Protein AF-A0A2I7SES0-F1 (afdb_monomer_lite)

Structure (mmCIF, N/CA/C/O backbone):
data_AF-A0A2I7SES0-F1
#
_entry.id   AF-A0A2I7SES0-F1
#
loop_
_atom_site.group_PDB
_atom_site.id
_atom_site.type_symbol
_atom_site.label_atom_id
_atom_site.label_alt_id
_atom_site.label_comp_id
_atom_site.label_asym_id
_atom_site.label_entity_id
_atom_site.label_seq_id
_atom_site.pdbx_PDB_ins_code
_atom_site.Cartn_x
_atom_site.Cartn_y
_atom_site.Cartn_z
_atom_site.occupancy
_atom_site.B_iso_or_equiv
_atom_site.auth_seq_id
_atom_site.auth_comp_id
_atom_site.auth_asym_id
_atom_site.auth_atom_id
_atom_site.pdbx_PDB_model_num
ATOM 1 N N . MET A 1 1 ? 9.926 -12.871 35.097 1.00 46.78 1 MET A N 1
ATOM 2 C CA . MET A 1 1 ? 8.644 -12.839 34.364 1.00 46.78 1 MET A CA 1
ATOM 3 C C . MET A 1 1 ? 7.981 -11.522 34.712 1.00 46.78 1 MET A C 1
ATOM 5 O O . MET A 1 1 ? 7.717 -11.327 35.885 1.00 46.78 1 MET A O 1
AT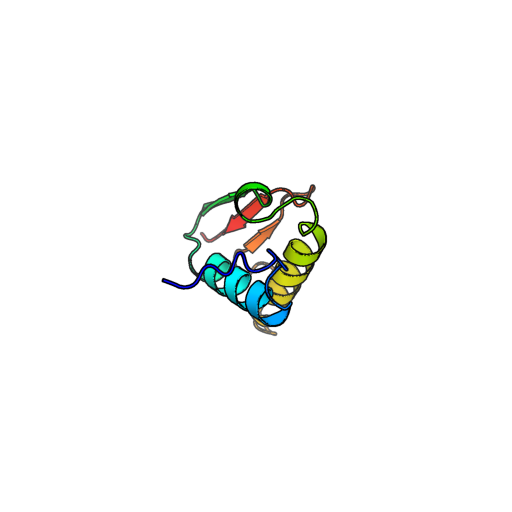OM 9 N N . ASN A 1 2 ? 7.810 -10.603 33.761 1.00 36.03 2 ASN A N 1
ATOM 10 C CA . ASN A 1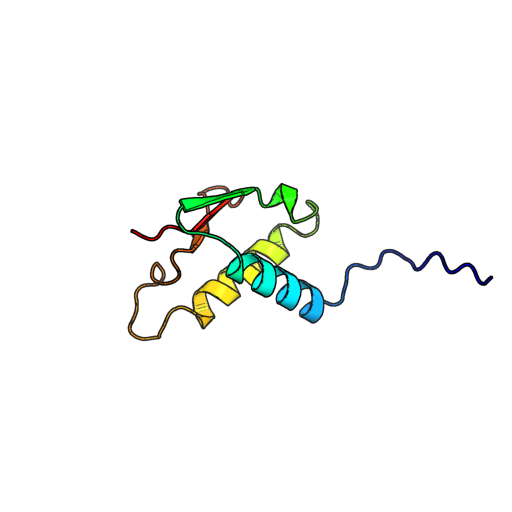 2 ? 7.055 -9.371 33.990 1.00 36.03 2 ASN A CA 1
ATOM 11 C C . ASN A 1 2 ? 6.084 -9.172 32.831 1.00 36.03 2 ASN A C 1
ATOM 13 O O . ASN A 1 2 ? 6.472 -8.964 31.684 1.00 36.03 2 ASN A O 1
ATOM 17 N N . THR A 1 3 ? 4.816 -9.322 33.182 1.00 58.12 3 THR A N 1
ATOM 18 C CA . THR A 1 3 ? 3.619 -9.057 32.401 1.00 58.12 3 THR A CA 1
ATOM 19 C C . THR A 1 3 ? 3.491 -7.561 32.142 1.00 58.12 3 THR A C 1
ATOM 21 O O . THR A 1 3 ? 3.321 -6.783 33.077 1.00 58.12 3 THR A O 1
ATOM 24 N N . ALA A 1 4 ? 3.515 -7.162 30.875 1.00 46.22 4 ALA A N 1
ATOM 25 C CA . ALA A 1 4 ? 2.980 -5.879 30.448 1.00 46.22 4 ALA A CA 1
ATOM 26 C C . ALA A 1 4 ? 2.092 -6.131 29.230 1.00 46.22 4 ALA A C 1
ATOM 28 O O . ALA A 1 4 ? 2.558 -6.185 28.093 1.00 46.22 4 ALA A O 1
ATOM 29 N N . THR A 1 5 ? 0.795 -6.309 29.475 1.00 56.06 5 THR A N 1
ATOM 30 C CA . THR A 1 5 ? -0.247 -6.058 28.478 1.00 56.06 5 THR A CA 1
ATOM 31 C C . THR A 1 5 ? -0.170 -4.577 28.117 1.00 56.06 5 THR A C 1
ATOM 33 O O . THR A 1 5 ? -0.802 -3.731 28.748 1.00 56.06 5 THR A O 1
ATOM 36 N N . LYS A 1 6 ? 0.708 -4.250 27.164 1.00 47.00 6 LYS A N 1
ATOM 37 C CA . LYS A 1 6 ? 0.844 -2.908 26.599 1.00 47.00 6 LYS A CA 1
ATOM 38 C C . LYS A 1 6 ? -0.503 -2.560 25.953 1.00 47.00 6 LYS A C 1
ATOM 40 O O . LYS A 1 6 ? -1.018 -3.403 25.214 1.00 47.00 6 LYS A O 1
ATOM 45 N N . PRO A 1 7 ? -1.095 -1.380 26.212 1.00 45.09 7 PRO A N 1
ATOM 46 C CA . PRO A 1 7 ? -2.278 -0.975 25.469 1.00 45.09 7 PRO A CA 1
ATOM 47 C C . PRO A 1 7 ? -1.914 -1.026 23.984 1.00 45.09 7 PRO A C 1
ATOM 49 O O . PRO A 1 7 ? -0.845 -0.544 23.596 1.00 45.09 7 PRO A O 1
ATOM 52 N N . LEU A 1 8 ? -2.764 -1.669 23.181 1.00 47.88 8 LEU A N 1
ATOM 53 C CA . LEU A 1 8 ? -2.690 -1.712 21.718 1.00 47.88 8 LEU A CA 1
ATOM 54 C C . LEU A 1 8 ? -2.972 -0.303 21.166 1.00 47.88 8 LEU A C 1
ATOM 56 O O . LEU A 1 8 ? -3.919 -0.079 20.423 1.00 47.88 8 LEU A O 1
ATOM 60 N N . ASN A 1 9 ? -2.168 0.678 21.572 1.00 49.62 9 ASN A N 1
ATOM 61 C CA . ASN A 1 9 ? -2.131 1.957 20.901 1.00 49.62 9 ASN A CA 1
ATOM 62 C C . ASN A 1 9 ? -1.549 1.678 19.516 1.00 49.62 9 ASN A C 1
ATOM 64 O O . ASN A 1 9 ? -0.488 1.042 19.434 1.00 49.62 9 ASN A O 1
ATOM 68 N N . PRO A 1 10 ? -2.232 2.097 18.439 1.00 53.47 10 PRO A N 1
ATOM 69 C CA . PRO A 1 10 ? -1.666 1.974 17.112 1.00 53.47 10 PRO A CA 1
ATOM 70 C C . PRO A 1 10 ? -0.289 2.656 17.107 1.00 53.47 10 PRO A C 1
ATOM 72 O O . PRO A 1 10 ? -0.098 3.651 17.820 1.00 53.47 10 PRO A O 1
ATOM 75 N N . PRO A 1 11 ? 0.687 2.105 16.366 1.00 59.91 11 PRO A N 1
ATOM 76 C CA . PRO A 1 11 ? 2.007 2.710 16.258 1.00 59.91 11 PRO A CA 1
ATOM 77 C C . PRO A 1 11 ? 1.882 4.196 15.873 1.00 59.91 11 PRO A C 1
ATOM 79 O O . PRO A 1 11 ? 0.929 4.570 15.179 1.00 59.91 11 PRO A O 1
ATOM 82 N N . PRO A 1 12 ? 2.805 5.065 16.329 1.00 66.00 12 PRO A N 1
ATOM 83 C CA . PRO A 1 12 ? 2.807 6.471 15.943 1.00 66.00 12 PRO A CA 1
ATOM 84 C C . PRO A 1 12 ? 2.767 6.599 14.417 1.00 66.00 12 PRO A C 1
ATOM 86 O O . PRO A 1 12 ? 3.310 5.756 13.702 1.00 66.00 12 PRO A O 1
ATOM 89 N N . LEU A 1 13 ? 2.136 7.666 13.915 1.00 63.84 13 LEU A N 1
ATOM 90 C CA . LEU A 1 13 ? 1.826 7.824 12.488 1.00 63.84 13 LEU A CA 1
ATOM 91 C C . LEU A 1 13 ? 3.043 7.588 11.575 1.00 63.84 13 LEU A C 1
ATOM 93 O O . LEU A 1 13 ? 2.909 6.953 10.537 1.00 63.84 13 LEU A O 1
ATOM 97 N N . ASN A 1 14 ? 4.233 8.011 12.006 1.00 77.31 14 ASN A N 1
ATOM 98 C CA . ASN A 1 14 ? 5.482 7.827 11.264 1.00 77.31 14 ASN A CA 1
ATOM 99 C C . ASN A 1 14 ? 5.911 6.353 11.137 1.00 77.31 14 ASN A C 1
ATOM 101 O O . ASN A 1 14 ? 6.440 5.955 10.102 1.00 77.31 14 ASN A O 1
ATOM 105 N N . GLU A 1 15 ? 5.696 5.533 12.169 1.00 80.75 15 GLU A N 1
ATOM 106 C CA . GLU A 1 15 ? 5.992 4.095 12.114 1.00 80.75 15 GLU A CA 1
ATOM 107 C C . GLU A 1 15 ? 4.981 3.362 11.233 1.00 80.75 15 GLU A C 1
ATOM 109 O O . GLU A 1 15 ? 5.359 2.483 10.459 1.00 80.75 15 GLU A O 1
ATOM 114 N N . TYR A 1 16 ? 3.706 3.750 11.313 1.00 81.19 16 TYR A N 1
ATOM 115 C CA . TYR A 1 16 ? 2.661 3.210 10.450 1.00 81.19 16 TYR A CA 1
ATOM 116 C C . TYR A 1 16 ? 2.922 3.549 8.975 1.00 81.19 16 TYR A C 1
ATOM 118 O O . TYR A 1 16 ? 2.920 2.660 8.127 1.00 81.19 16 TYR A O 1
ATOM 126 N N . GLU A 1 17 ? 3.254 4.806 8.676 1.00 83.50 17 GLU A N 1
ATOM 127 C CA . GLU A 1 17 ? 3.660 5.251 7.340 1.00 83.50 17 GLU A CA 1
ATOM 128 C C . GLU A 1 17 ? 4.861 4.452 6.810 1.00 83.50 17 GLU A C 1
ATOM 130 O O . GLU A 1 17 ? 4.814 3.941 5.689 1.00 83.50 17 GLU A O 1
ATOM 135 N N . ALA A 1 18 ? 5.896 4.246 7.630 1.00 83.50 18 ALA A N 1
ATOM 136 C CA . ALA A 1 18 ? 7.060 3.450 7.243 1.00 83.50 18 ALA A CA 1
ATOM 137 C C . ALA A 1 18 ? 6.712 1.980 6.942 1.00 83.50 18 ALA A C 1
ATOM 139 O O . ALA A 1 18 ? 7.257 1.393 6.002 1.00 83.50 18 ALA A O 1
ATOM 140 N N . GLN A 1 19 ? 5.797 1.376 7.706 1.00 83.31 19 GLN A N 1
ATOM 141 C CA . GLN A 1 19 ? 5.326 0.011 7.452 1.00 83.31 19 GLN A CA 1
ATOM 142 C C . GLN A 1 19 ? 4.543 -0.085 6.144 1.00 83.31 19 GLN A C 1
ATOM 144 O O . GLN A 1 19 ? 4.799 -0.994 5.353 1.00 83.31 19 GLN A O 1
ATOM 149 N N . VAL A 1 20 ? 3.649 0.872 5.881 1.00 84.25 20 VAL A N 1
ATOM 150 C CA . VAL A 1 20 ? 2.906 0.947 4.617 1.00 84.25 20 VAL A CA 1
ATOM 151 C C . VAL A 1 20 ? 3.871 1.101 3.444 1.00 84.25 20 VAL A C 1
ATOM 153 O O . VAL A 1 20 ? 3.765 0.368 2.469 1.00 84.25 20 VAL A O 1
ATOM 156 N N . TYR A 1 21 ? 4.870 1.978 3.548 1.00 83.75 21 TYR A N 1
ATOM 157 C CA . TYR A 1 21 ? 5.867 2.172 2.490 1.00 83.75 21 TYR A CA 1
ATOM 158 C C . TYR A 1 21 ? 6.672 0.897 2.232 1.00 83.75 21 TYR A C 1
ATOM 160 O O . TYR A 1 21 ? 6.863 0.501 1.083 1.00 83.75 21 TYR A O 1
ATOM 168 N N . LYS A 1 22 ? 7.113 0.216 3.298 1.00 83.44 22 LYS A N 1
ATOM 169 C CA . LYS A 1 22 ? 7.799 -1.075 3.184 1.00 83.44 22 LYS A CA 1
ATOM 170 C C . LYS A 1 22 ? 6.919 -2.104 2.476 1.00 83.44 22 LYS A C 1
ATOM 172 O O . LYS A 1 22 ? 7.412 -2.797 1.596 1.00 83.44 22 LYS A O 1
ATOM 177 N N . TYR A 1 23 ? 5.638 -2.168 2.824 1.00 83.19 23 TYR A N 1
ATOM 178 C CA . TYR A 1 23 ? 4.686 -3.081 2.204 1.00 83.19 23 TYR A CA 1
ATOM 179 C C . TYR A 1 23 ? 4.489 -2.784 0.709 1.00 83.19 23 TYR A C 1
ATOM 181 O O . TYR A 1 23 ? 4.627 -3.676 -0.124 1.00 83.19 23 TYR A O 1
ATOM 189 N N . LEU A 1 24 ? 4.266 -1.518 0.345 1.00 81.25 24 LEU A N 1
ATOM 190 C CA . LEU A 1 24 ? 4.106 -1.087 -1.049 1.00 81.25 24 LEU A CA 1
ATOM 191 C C . LEU A 1 24 ? 5.350 -1.370 -1.908 1.00 81.25 24 LEU A C 1
ATOM 193 O O . LEU A 1 24 ? 5.223 -1.705 -3.084 1.00 81.25 24 LEU A O 1
ATOM 197 N N . ASN A 1 25 ? 6.546 -1.281 -1.319 1.00 80.94 25 ASN A N 1
ATOM 198 C CA . ASN A 1 25 ? 7.806 -1.629 -1.982 1.00 80.94 25 ASN A CA 1
ATOM 199 C C . ASN A 1 25 ? 7.972 -3.138 -2.226 1.00 80.94 25 ASN A C 1
ATOM 201 O O . ASN A 1 25 ? 8.756 -3.522 -3.087 1.00 80.94 25 ASN A O 1
ATOM 205 N N . THR A 1 26 ? 7.274 -3.994 -1.472 1.00 81.12 26 THR A N 1
ATOM 206 C CA . THR A 1 26 ? 7.350 -5.457 -1.643 1.00 81.12 26 THR A CA 1
ATOM 207 C C . THR A 1 26 ? 6.385 -6.007 -2.690 1.00 81.12 26 THR A C 1
ATOM 209 O O . THR A 1 26 ? 6.435 -7.199 -2.975 1.00 81.12 26 THR A O 1
ATOM 212 N N . LEU A 1 27 ? 5.515 -5.165 -3.255 1.00 82.12 27 LEU A N 1
ATOM 213 C CA . LEU A 1 27 ? 4.498 -5.610 -4.204 1.00 82.12 27 LEU A CA 1
ATOM 214 C C . LEU A 1 27 ? 5.115 -5.956 -5.552 1.00 82.12 27 LEU A C 1
ATOM 216 O O . LEU A 1 27 ? 5.862 -5.156 -6.125 1.00 82.12 27 LEU A O 1
ATOM 220 N N . LEU A 1 28 ? 4.762 -7.131 -6.063 1.00 82.12 28 LEU A N 1
ATOM 221 C CA . LEU A 1 28 ? 5.190 -7.598 -7.370 1.00 82.12 28 LEU A CA 1
ATOM 222 C C . LEU A 1 28 ? 4.308 -6.994 -8.474 1.00 82.12 28 LEU A C 1
ATOM 224 O O . LEU A 1 28 ? 3.176 -6.574 -8.218 1.00 82.12 28 LEU A O 1
ATOM 228 N N . PRO A 1 29 ? 4.801 -6.928 -9.722 1.00 80.69 29 PRO A N 1
ATOM 229 C CA . PRO A 1 29 ? 3.975 -6.559 -10.864 1.00 80.69 29 PRO A CA 1
ATOM 230 C C . PRO A 1 29 ? 2.724 -7.439 -10.967 1.00 80.69 29 PRO A C 1
ATOM 232 O O . PRO A 1 29 ? 2.788 -8.653 -10.802 1.00 80.69 29 PRO A O 1
ATOM 235 N N . ASN A 1 30 ? 1.595 -6.810 -11.274 1.00 81.81 30 ASN A N 1
ATOM 236 C CA . ASN A 1 30 ? 0.249 -7.376 -11.349 1.00 81.81 30 ASN A CA 1
ATOM 237 C C . ASN A 1 30 ? -0.365 -7.840 -10.018 1.00 81.81 30 ASN A C 1
ATOM 239 O O . ASN A 1 30 ? -1.493 -8.343 -10.017 1.00 81.81 30 ASN A O 1
ATOM 243 N N . ASP A 1 31 ? 0.289 -7.582 -8.881 1.00 86.69 31 ASP A N 1
ATOM 244 C CA . ASP A 1 31 ? -0.319 -7.836 -7.577 1.00 86.69 31 ASP A CA 1
ATOM 245 C C . ASP A 1 31 ? -1.541 -6.943 -7.352 1.00 86.69 31 ASP A C 1
ATOM 247 O O . ASP A 1 31 ? -1.564 -5.752 -7.682 1.00 86.69 31 ASP A O 1
ATOM 251 N N . THR A 1 32 ? -2.569 -7.536 -6.746 1.00 85.56 32 THR A N 1
ATOM 252 C CA . THR A 1 32 ? -3.759 -6.843 -6.252 1.00 85.56 32 THR A CA 1
ATOM 253 C C . THR A 1 32 ? -3.983 -7.223 -4.802 1.00 85.56 32 THR A C 1
ATOM 255 O O . THR A 1 32 ? -3.994 -8.403 -4.465 1.00 85.56 32 THR A O 1
ATOM 258 N N . ILE A 1 33 ? -4.202 -6.225 -3.955 1.00 84.69 33 ILE A N 1
ATOM 259 C CA . ILE A 1 33 ? -4.324 -6.416 -2.511 1.00 84.69 33 ILE A CA 1
ATOM 260 C C . ILE A 1 33 ? -5.540 -5.667 -2.008 1.00 84.69 33 ILE A C 1
ATOM 262 O O . ILE A 1 33 ? -5.798 -4.550 -2.462 1.00 84.69 33 ILE A O 1
ATOM 266 N N . ASN A 1 34 ? -6.266 -6.257 -1.059 1.00 85.25 34 ASN A N 1
ATOM 267 C CA . ASN A 1 34 ? -7.348 -5.561 -0.380 1.00 85.25 34 ASN A CA 1
ATOM 268 C C . ASN A 1 34 ? -6.788 -4.752 0.789 1.00 85.25 34 ASN A C 1
ATOM 270 O O . ASN A 1 34 ? -6.041 -5.260 1.621 1.00 85.25 34 ASN A O 1
ATOM 274 N N . VAL A 1 35 ? -7.198 -3.493 0.885 1.00 81.81 35 VAL A N 1
ATOM 275 C CA . VAL A 1 35 ? -6.796 -2.592 1.972 1.00 81.81 35 VAL A CA 1
ATOM 276 C C . VAL A 1 35 ? -7.176 -3.168 3.339 1.00 81.81 35 VAL A C 1
ATOM 278 O O . VAL A 1 35 ? -6.384 -3.096 4.275 1.00 81.81 35 VAL A O 1
ATOM 281 N N . ALA A 1 36 ? -8.334 -3.828 3.419 1.00 80.69 36 ALA A N 1
ATOM 282 C CA . ALA A 1 36 ? -8.826 -4.473 4.634 1.00 80.69 36 ALA A CA 1
ATOM 283 C C . ALA A 1 36 ? -7.940 -5.632 5.138 1.00 80.69 36 ALA A C 1
ATOM 285 O O . ALA A 1 36 ? -7.960 -5.929 6.329 1.00 80.69 36 ALA A O 1
ATOM 286 N N . ASP A 1 37 ? -7.146 -6.269 4.266 1.00 79.81 37 ASP A N 1
ATOM 287 C CA . ASP A 1 37 ? -6.234 -7.353 4.671 1.00 79.81 37 ASP A CA 1
ATOM 288 C C . ASP A 1 37 ? -4.999 -6.809 5.409 1.00 79.81 37 ASP A C 1
ATOM 290 O O . ASP A 1 37 ? -4.336 -7.524 6.160 1.00 79.81 37 ASP A O 1
ATOM 294 N N . ILE A 1 38 ? -4.682 -5.532 5.190 1.00 73.25 38 ILE A N 1
ATOM 295 C CA . ILE A 1 38 ? -3.503 -4.861 5.743 1.00 73.25 38 ILE A CA 1
ATOM 296 C C . ILE A 1 38 ? -3.899 -3.994 6.943 1.00 73.25 38 ILE A C 1
ATOM 298 O O . ILE A 1 38 ? -3.136 -3.848 7.900 1.00 73.25 38 ILE A O 1
ATOM 302 N N . VAL A 1 39 ? -5.082 -3.382 6.884 1.00 76.12 39 VAL A N 1
ATOM 303 C CA . VAL A 1 39 ? -5.467 -2.271 7.750 1.00 76.12 39 VAL A CA 1
ATOM 304 C C . VAL A 1 39 ? -6.856 -2.485 8.330 1.00 76.12 39 VAL A C 1
ATOM 306 O O . VAL A 1 39 ? -7.794 -2.867 7.638 1.00 76.12 39 VAL A O 1
ATOM 309 N N . LYS A 1 40 ? -6.997 -2.196 9.628 1.00 75.19 40 LYS A N 1
ATOM 310 C CA . LYS A 1 40 ? -8.303 -2.150 10.294 1.00 75.19 40 LYS A CA 1
ATOM 311 C C . LYS A 1 40 ? -9.140 -0.992 9.757 1.00 75.19 40 LYS A C 1
ATOM 313 O O . LYS A 1 40 ? -8.603 0.083 9.523 1.00 75.19 40 LYS A O 1
ATOM 318 N N . GLU A 1 41 ? -10.453 -1.170 9.694 1.00 67.62 41 GLU A N 1
ATOM 319 C CA . GLU A 1 41 ? -11.403 -0.200 9.126 1.00 67.62 41 GLU A CA 1
ATOM 320 C C . GLU A 1 41 ? -11.213 1.246 9.632 1.00 67.62 41 GLU A C 1
ATOM 322 O O . GLU A 1 41 ? -11.198 2.183 8.838 1.00 67.62 41 GLU A O 1
ATOM 327 N N . GLU A 1 42 ? -10.926 1.421 10.927 1.00 71.00 42 GLU A N 1
ATOM 328 C CA . GLU A 1 42 ? -10.637 2.715 11.580 1.00 71.00 42 GLU A CA 1
ATOM 329 C C . GLU A 1 42 ? -9.414 3.474 11.016 1.00 71.00 42 GLU A C 1
ATOM 331 O O . GLU A 1 42 ? -9.241 4.667 11.259 1.00 71.00 42 GLU A O 1
ATOM 336 N N . ASN A 1 43 ? -8.543 2.787 10.275 1.00 77.75 43 ASN A N 1
ATOM 337 C CA . ASN A 1 43 ? -7.307 3.320 9.706 1.00 77.75 43 ASN A CA 1
ATOM 338 C C . ASN A 1 43 ? -7.314 3.332 8.167 1.00 77.75 43 ASN A C 1
ATOM 340 O O . ASN A 1 43 ? -6.299 3.707 7.573 1.00 77.75 43 ASN A O 1
ATOM 344 N N . ASN A 1 44 ? -8.427 2.963 7.517 1.00 80.12 44 ASN A N 1
ATOM 345 C CA . ASN A 1 44 ? -8.533 2.932 6.053 1.00 80.12 44 ASN A CA 1
ATOM 346 C C . ASN A 1 44 ? -8.242 4.301 5.427 1.00 80.12 44 ASN A C 1
ATOM 348 O O . ASN A 1 44 ? -7.442 4.395 4.499 1.00 80.12 44 ASN A O 1
ATOM 352 N N . GLU A 1 45 ? -8.828 5.373 5.965 1.00 83.44 45 GLU A N 1
ATOM 353 C CA . GLU A 1 45 ? -8.607 6.734 5.459 1.00 83.44 45 GLU A CA 1
ATOM 354 C C . GLU A 1 45 ? -7.128 7.130 5.551 1.00 83.44 45 GLU A C 1
ATOM 356 O O . GLU A 1 45 ? -6.526 7.529 4.554 1.00 83.44 45 GLU A O 1
ATOM 361 N N . LYS A 1 46 ? -6.505 6.904 6.715 1.00 84.19 46 LYS A N 1
ATOM 362 C CA . LYS A 1 46 ? -5.080 7.192 6.941 1.00 84.19 46 LYS A CA 1
ATOM 363 C C . LYS A 1 46 ? -4.177 6.381 6.018 1.00 84.19 46 LYS A C 1
ATOM 365 O O . LYS A 1 46 ? -3.185 6.896 5.510 1.00 84.19 46 LYS A O 1
ATOM 370 N N . PHE A 1 47 ? -4.505 5.112 5.790 1.00 84.69 47 PHE A N 1
ATOM 371 C CA . PHE A 1 47 ? -3.770 4.269 4.854 1.00 84.69 47 PHE A CA 1
ATOM 372 C C . PHE A 1 47 ? -3.834 4.821 3.431 1.00 84.69 47 PHE A C 1
ATOM 374 O O . PHE A 1 47 ? -2.801 4.961 2.777 1.00 84.69 47 PHE A O 1
ATOM 381 N N . ILE A 1 48 ? -5.031 5.188 2.967 1.00 85.38 48 ILE A N 1
ATOM 382 C CA . ILE A 1 48 ? -5.233 5.779 1.641 1.00 85.38 48 ILE A CA 1
ATOM 383 C C . ILE A 1 48 ? -4.425 7.076 1.506 1.00 85.38 48 ILE A C 1
ATOM 385 O O . ILE A 1 48 ? -3.780 7.287 0.479 1.00 85.38 48 ILE A O 1
ATOM 389 N N . GLU A 1 49 ? -4.419 7.935 2.528 1.00 86.56 49 GLU A N 1
ATOM 390 C CA . GLU A 1 49 ? -3.615 9.163 2.538 1.00 86.56 49 GLU A CA 1
ATOM 391 C C . GLU A 1 49 ? -2.113 8.884 2.435 1.00 86.56 49 GLU A C 1
ATOM 393 O O . GLU A 1 49 ? -1.423 9.508 1.625 1.00 86.56 49 GLU A O 1
ATOM 398 N N . ILE A 1 50 ? -1.611 7.911 3.196 1.00 86.88 50 ILE A N 1
ATOM 399 C CA . ILE A 1 50 ? -0.202 7.507 3.183 1.00 86.88 50 ILE A CA 1
ATOM 400 C C . ILE A 1 50 ? 0.201 6.950 1.816 1.00 86.88 50 ILE A C 1
ATOM 402 O O . ILE A 1 50 ? 1.235 7.330 1.276 1.00 86.88 50 ILE A O 1
ATOM 406 N N . VAL A 1 51 ? -0.613 6.090 1.208 1.00 84.81 51 VAL A N 1
ATOM 407 C CA . VAL A 1 51 ? -0.318 5.540 -0.123 1.00 84.81 51 VAL A CA 1
ATOM 408 C C . VAL A 1 51 ? -0.384 6.642 -1.186 1.00 84.81 51 VAL A C 1
ATOM 410 O O . VAL A 1 51 ? 0.468 6.693 -2.068 1.00 84.81 51 VAL A O 1
ATOM 413 N N . LYS A 1 52 ? -1.343 7.578 -1.102 1.00 83.06 52 LYS A N 1
ATOM 414 C CA . LYS A 1 52 ? -1.384 8.757 -1.989 1.00 83.06 52 LYS A CA 1
ATOM 415 C C . LYS A 1 52 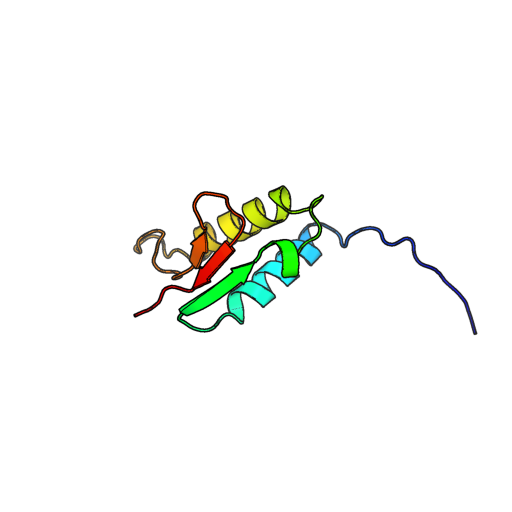? -0.114 9.595 -1.850 1.00 83.06 52 LYS A C 1
ATOM 417 O O . LYS A 1 52 ? 0.423 10.060 -2.854 1.00 83.06 52 LYS A O 1
ATOM 422 N N . LYS A 1 53 ? 0.369 9.782 -0.620 1.00 82.69 53 LYS A N 1
ATOM 423 C CA . LYS A 1 53 ? 1.631 10.465 -0.328 1.00 82.69 53 LYS A CA 1
ATOM 424 C C . LYS A 1 53 ? 2.804 9.707 -0.955 1.00 82.69 53 LYS A C 1
ATOM 426 O O . LYS A 1 53 ? 3.541 10.311 -1.727 1.00 82.69 53 LYS A O 1
ATOM 431 N N . TYR A 1 54 ? 2.903 8.394 -0.743 1.00 81.94 54 TYR A N 1
ATOM 432 C CA . TYR A 1 54 ? 3.900 7.523 -1.375 1.00 81.94 54 TYR A CA 1
ATOM 433 C C . TYR A 1 54 ? 3.911 7.686 -2.899 1.00 81.94 54 TYR A C 1
ATOM 435 O O . TYR A 1 54 ? 4.952 7.969 -3.489 1.00 81.94 54 TYR A O 1
ATOM 443 N N . MET A 1 55 ? 2.740 7.591 -3.537 1.00 78.12 55 MET A N 1
ATOM 444 C CA . MET A 1 55 ? 2.605 7.752 -4.983 1.00 78.12 55 MET A CA 1
ATOM 445 C C . MET A 1 55 ? 3.124 9.115 -5.444 1.00 78.12 55 MET A C 1
ATOM 447 O O . MET A 1 55 ? 3.863 9.160 -6.414 1.00 78.12 55 MET A O 1
ATOM 451 N N . ARG A 1 56 ? 2.818 10.212 -4.738 1.00 76.44 56 ARG A N 1
ATOM 452 C CA . ARG A 1 56 ? 3.337 11.550 -5.082 1.00 76.44 56 ARG A CA 1
ATOM 453 C C . ARG A 1 56 ? 4.856 11.667 -4.950 1.00 76.44 56 ARG A C 1
ATOM 455 O O . ARG A 1 56 ? 5.459 12.345 -5.767 1.00 76.44 56 ARG A O 1
ATOM 462 N N . TYR A 1 57 ? 5.460 11.050 -3.933 1.00 69.06 57 TYR A N 1
ATOM 463 C CA . TYR A 1 57 ? 6.908 11.137 -3.697 1.00 69.06 57 TYR A CA 1
ATOM 464 C C . TYR A 1 57 ? 7.734 10.313 -4.680 1.00 69.06 57 TYR A C 1
ATOM 466 O O . TYR A 1 57 ? 8.849 10.698 -5.014 1.00 69.06 57 TYR A O 1
ATOM 474 N N . HIS A 1 58 ? 7.204 9.172 -5.111 1.00 66.69 58 HIS A N 1
ATOM 475 C CA . HIS A 1 58 ? 7.914 8.264 -6.004 1.00 66.69 58 HIS A CA 1
ATOM 476 C C . HIS A 1 58 ? 7.569 8.502 -7.486 1.00 66.69 58 HIS A C 1
ATOM 478 O O . HIS A 1 58 ? 8.172 7.897 -8.364 1.00 66.69 58 HIS A O 1
ATOM 484 N N . VAL A 1 59 ? 6.573 9.344 -7.781 1.00 60.22 59 VAL A N 1
ATOM 485 C CA . VAL A 1 59 ? 6.341 9.851 -9.136 1.00 60.22 59 VAL A CA 1
ATOM 486 C C . VAL A 1 59 ? 7.457 10.851 -9.406 1.00 60.22 59 VAL A C 1
ATOM 488 O O . VAL A 1 59 ? 7.458 11.954 -8.86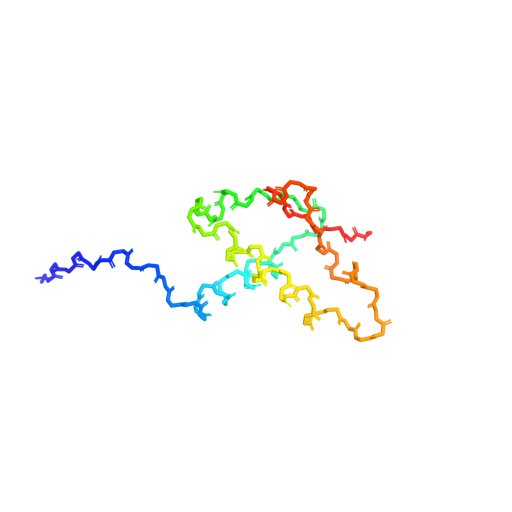5 1.00 60.22 59 VAL A O 1
ATOM 491 N N . ASP A 1 60 ? 8.449 10.422 -10.187 1.00 51.78 60 ASP A N 1
ATOM 492 C CA . ASP A 1 60 ? 9.485 11.311 -10.704 1.00 51.78 60 ASP A CA 1
ATOM 493 C C . ASP A 1 60 ? 8.793 12.524 -11.347 1.00 51.78 60 ASP A C 1
ATOM 495 O O . ASP A 1 60 ? 7.789 12.378 -12.041 1.00 51.78 60 ASP A O 1
ATOM 499 N N . ILE A 1 61 ? 9.295 13.728 -11.100 1.00 47.91 61 ILE A N 1
ATOM 500 C CA . ILE A 1 61 ? 8.699 15.009 -11.529 1.00 47.91 61 ILE A CA 1
ATOM 501 C C . ILE A 1 61 ? 8.557 15.116 -13.059 1.00 47.91 61 ILE A C 1
ATOM 503 O O . ILE A 1 61 ? 7.848 15.989 -13.555 1.00 47.91 61 ILE A O 1
ATOM 507 N N . ASN A 1 62 ? 9.207 14.213 -13.799 1.00 45.09 62 ASN A N 1
ATOM 508 C CA . ASN A 1 62 ? 9.126 14.072 -15.254 1.00 45.09 62 ASN A CA 1
ATOM 509 C C . ASN A 1 62 ? 8.260 12.889 -15.722 1.00 45.09 62 ASN A C 1
ATOM 511 O O . ASN A 1 62 ? 8.147 12.636 -16.920 1.00 45.09 62 ASN A O 1
ATOM 515 N N . SER A 1 63 ? 7.662 12.150 -14.793 1.00 45.28 63 SER A N 1
ATOM 516 C CA . SER A 1 63 ? 6.942 10.911 -15.041 1.00 45.28 63 SER A CA 1
ATOM 517 C C . SER A 1 63 ? 5.485 11.032 -14.611 1.00 45.28 63 SER A C 1
ATOM 519 O O . SER A 1 63 ? 5.133 11.669 -13.626 1.00 45.28 63 SER A O 1
ATOM 521 N N . SER A 1 64 ? 4.604 10.427 -15.400 1.00 46.66 64 SER A N 1
ATOM 522 C CA . SER A 1 64 ? 3.161 10.407 -15.165 1.00 46.66 64 SER A CA 1
ATOM 523 C C . SER A 1 64 ? 2.823 9.871 -13.759 1.00 46.66 64 SER A C 1
ATOM 525 O O . SER A 1 64 ? 3.516 8.965 -13.293 1.00 46.66 64 SER A O 1
ATOM 527 N N . PRO A 1 65 ? 1.739 10.321 -13.088 1.00 48.72 65 PRO A N 1
ATOM 528 C CA . PRO A 1 65 ? 1.302 9.794 -11.784 1.00 48.72 65 PRO A CA 1
ATOM 529 C C . PRO A 1 65 ? 1.070 8.269 -11.744 1.00 48.72 65 PRO A C 1
ATOM 531 O O . PRO A 1 65 ? 0.941 7.686 -10.669 1.00 48.72 65 PRO A O 1
ATOM 534 N N . TYR A 1 66 ? 1.054 7.623 -12.912 1.00 50.81 66 TYR A N 1
ATOM 535 C CA . TYR A 1 66 ? 0.959 6.178 -13.108 1.00 50.81 66 TYR A CA 1
ATOM 536 C C . TYR A 1 66 ? 2.317 5.448 -13.115 1.00 50.81 66 TYR A C 1
ATOM 538 O O . TYR A 1 66 ? 2.342 4.223 -13.125 1.00 50.81 66 TYR A O 1
ATOM 546 N N . MET A 1 67 ? 3.456 6.151 -13.075 1.00 49.84 67 MET A N 1
ATOM 547 C CA . MET A 1 67 ? 4.788 5.546 -13.251 1.00 49.84 67 MET A CA 1
ATOM 548 C C . MET A 1 67 ? 5.359 4.838 -12.022 1.00 49.84 67 MET A C 1
ATOM 550 O O . MET A 1 67 ? 6.391 4.196 -12.128 1.00 49.84 67 MET A O 1
ATOM 554 N N . ASN A 1 68 ? 4.679 4.857 -10.875 1.00 61.22 68 ASN A N 1
ATOM 555 C CA . ASN A 1 68 ? 4.980 3.881 -9.819 1.00 61.22 68 ASN A CA 1
ATOM 556 C C . ASN A 1 68 ? 4.284 2.547 -10.033 1.00 61.22 68 ASN A C 1
ATOM 558 O O . ASN A 1 68 ? 4.507 1.603 -9.271 1.00 61.22 68 ASN A O 1
ATOM 562 N N . GLY A 1 69 ? 3.397 2.473 -11.020 1.00 72.25 69 GLY A N 1
ATOM 563 C CA . GLY A 1 69 ? 2.516 1.349 -11.248 1.00 72.25 69 GLY A CA 1
ATOM 564 C C . GLY A 1 69 ? 1.522 1.098 -10.127 1.00 72.25 69 GLY A C 1
ATOM 565 O O . GLY A 1 69 ? 0.789 0.135 -10.187 1.00 72.25 69 GLY A O 1
ATOM 566 N N . LEU A 1 70 ? 1.456 1.914 -9.078 1.00 79.56 70 LEU A N 1
ATOM 567 C CA . LEU A 1 70 ? 0.433 1.737 -8.053 1.00 79.56 70 LEU A CA 1
ATOM 568 C C . LEU A 1 70 ? -0.846 2.456 -8.476 1.00 79.56 70 LEU A C 1
ATOM 570 O O . LEU A 1 70 ? -0.810 3.617 -8.871 1.00 79.56 70 LEU A O 1
ATOM 574 N N . SER A 1 71 ? -1.979 1.773 -8.378 1.00 82.31 71 SER A N 1
ATOM 575 C CA . SER A 1 71 ? -3.303 2.346 -8.612 1.00 82.31 71 SER A CA 1
ATOM 576 C C . SER A 1 71 ? -4.290 1.839 -7.571 1.00 82.31 71 SER A C 1
ATOM 578 O O . SER A 1 71 ? -4.178 0.719 -7.074 1.00 82.31 71 SER A O 1
ATOM 580 N N . PHE A 1 72 ? -5.259 2.682 -7.234 1.00 83.62 72 PHE A N 1
ATOM 581 C CA . PHE A 1 72 ? -6.383 2.303 -6.388 1.00 83.62 72 PHE A CA 1
ATOM 582 C C . PHE A 1 72 ? -7.568 1.848 -7.237 1.00 83.62 72 PHE A C 1
ATOM 584 O O . PHE A 1 72 ? -7.766 2.340 -8.349 1.00 83.62 72 PHE A O 1
ATOM 591 N N . SER A 1 73 ? -8.394 0.951 -6.699 1.00 84.88 73 SER A N 1
ATOM 592 C CA . SER A 1 73 ? -9.758 0.774 -7.200 1.00 84.88 73 SER A CA 1
ATOM 593 C C . SER A 1 73 ? -10.606 2.023 -6.931 1.00 84.88 73 SER A C 1
ATOM 595 O O . SER A 1 73 ? -10.302 2.819 -6.043 1.00 84.88 73 SER A O 1
ATOM 597 N N . ASN A 1 74 ? -11.695 2.191 -7.686 1.00 82.19 74 ASN A N 1
ATOM 598 C CA . ASN A 1 74 ? -12.569 3.371 -7.592 1.00 82.19 74 ASN A CA 1
ATOM 599 C C . ASN A 1 74 ? -13.195 3.574 -6.201 1.00 82.19 74 ASN A C 1
ATOM 601 O O . ASN A 1 74 ? -13.540 4.691 -5.836 1.00 82.19 74 ASN A O 1
ATOM 605 N N . ASP A 1 75 ? -13.344 2.495 -5.440 1.00 83.25 75 ASP A N 1
ATOM 606 C CA . ASP A 1 75 ? -13.871 2.456 -4.075 1.00 83.25 75 ASP A CA 1
ATOM 607 C C . ASP A 1 75 ? -12.762 2.472 -3.004 1.00 83.25 75 ASP A C 1
ATOM 609 O O . ASP A 1 75 ? -13.055 2.337 -1.822 1.00 83.25 75 ASP A O 1
ATOM 613 N N . TYR A 1 76 ? -11.491 2.619 -3.400 1.00 80.69 76 TYR A N 1
ATOM 614 C CA . TYR A 1 76 ? -10.312 2.599 -2.524 1.00 80.69 76 TYR A CA 1
ATOM 615 C C . TYR A 1 76 ? -10.154 1.334 -1.664 1.00 80.69 76 TYR A C 1
ATOM 617 O O . TYR A 1 76 ? -9.371 1.324 -0.716 1.00 80.69 76 TYR A O 1
ATOM 625 N N . THR A 1 77 ? -10.847 0.245 -2.003 1.00 83.88 77 THR A N 1
ATOM 626 C CA . THR A 1 77 ? -10.750 -1.024 -1.268 1.00 83.88 77 THR A CA 1
ATOM 627 C C . THR A 1 77 ? -9.573 -1.877 -1.720 1.00 83.88 77 THR A C 1
ATOM 629 O O . THR A 1 77 ? -9.177 -2.794 -1.000 1.00 83.88 77 THR A O 1
ATOM 632 N N . LYS A 1 78 ? -8.991 -1.589 -2.891 1.00 86.38 78 LYS A N 1
ATOM 633 C CA . LYS A 1 78 ? -7.889 -2.358 -3.474 1.00 86.38 78 LYS A CA 1
ATOM 634 C C . LYS A 1 78 ? -6.755 -1.468 -3.954 1.00 86.38 78 LYS A C 1
ATOM 636 O O . LYS A 1 78 ? -6.993 -0.409 -4.533 1.00 86.38 78 LYS A O 1
ATOM 641 N N . ILE A 1 79 ? -5.532 -1.961 -3.786 1.00 86.44 79 ILE A N 1
ATOM 642 C CA . ILE A 1 79 ? -4.321 -1.428 -4.416 1.00 86.44 79 ILE A CA 1
ATOM 643 C C . ILE A 1 79 ? -3.837 -2.436 -5.448 1.00 86.44 79 ILE A C 1
ATOM 645 O O . ILE A 1 79 ? -3.828 -3.638 -5.188 1.00 86.44 79 ILE A O 1
ATOM 649 N N . ARG A 1 80 ? -3.433 -1.943 -6.617 1.00 86.31 80 ARG A N 1
ATOM 650 C CA . ARG A 1 80 ? -2.875 -2.741 -7.708 1.00 86.31 80 ARG A CA 1
ATOM 651 C C . ARG A 1 80 ? -1.512 -2.211 -8.107 1.00 86.31 80 ARG A C 1
ATOM 653 O O . ARG A 1 80 ? -1.377 -1.001 -8.270 1.00 86.31 80 ARG A O 1
ATOM 660 N N . LYS A 1 81 ? -0.545 -3.099 -8.327 1.00 81.88 81 LYS A N 1
ATOM 661 C CA . LYS A 1 81 ? 0.756 -2.774 -8.922 1.00 81.88 81 LYS A CA 1
ATOM 662 C C . LYS A 1 81 ? 0.726 -3.104 -10.421 1.00 81.88 81 LYS A C 1
ATOM 664 O O . LYS A 1 81 ? 1.084 -4.191 -10.831 1.00 81.88 81 LYS A O 1
ATOM 669 N N . GLN A 1 82 ? 0.261 -2.183 -11.249 1.00 71.12 82 GLN A N 1
ATOM 670 C CA . GLN A 1 82 ? 0.308 -2.237 -12.707 1.00 71.12 82 GLN A CA 1
ATOM 671 C C . GLN A 1 82 ? 1.704 -1.862 -13.229 1.00 71.12 82 GLN A C 1
ATOM 673 O O . GLN A 1 82 ? 2.072 -0.694 -13.224 1.00 71.12 82 GLN A O 1
ATOM 678 N N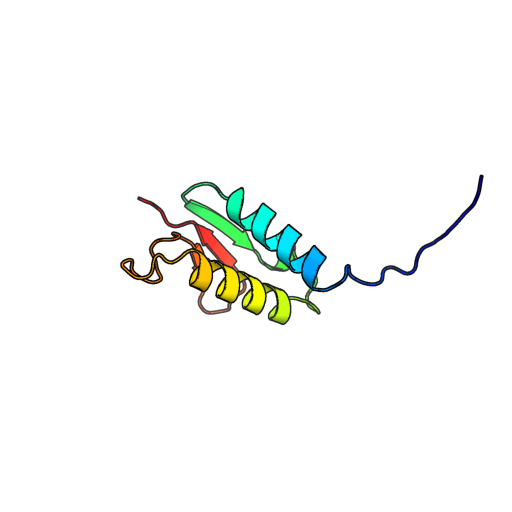 . TRP A 1 83 ? 2.474 -2.842 -13.689 1.00 68.06 83 TRP A N 1
ATOM 679 C CA . TRP A 1 83 ? 3.562 -2.630 -14.649 1.00 68.06 83 TRP A CA 1
ATOM 680 C C . TRP A 1 83 ? 3.356 -3.611 -15.806 1.00 68.06 83 TRP A C 1
ATOM 682 O O . TRP A 1 83 ? 2.762 -4.669 -15.590 1.00 68.06 83 TRP A O 1
ATOM 692 N N . ASP A 1 84 ? 3.796 -3.204 -16.997 1.00 50.09 84 ASP A N 1
ATOM 693 C CA . ASP A 1 84 ? 3.853 -4.031 -18.213 1.00 50.09 84 ASP A CA 1
ATOM 694 C C . ASP A 1 84 ? 4.829 -5.207 -18.024 1.00 50.09 84 ASP A C 1
ATOM 696 O O . ASP A 1 84 ? 5.937 -4.964 -17.481 1.00 50.09 84 ASP A O 1
#

Foldseek 3Di:
DDDDPDPPDPPPLVVVLVVLLVVLVPDDAFDKDFLVVVDPPVCLVVSLVSVLVVLVVPQDPPHDSCVQQWDADPVNGMITRHDD

Sequence (84 aa):
MNTA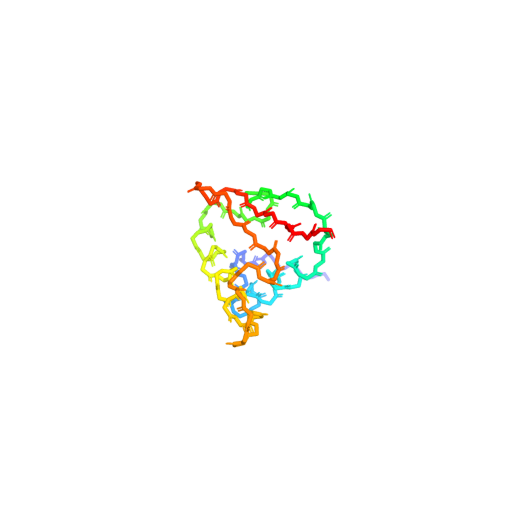TKPLNPPPLNEYEAQVYKYLNTLLPNDTINVADIVKEENNEKFIEIVKKYMRYHVDINSSPYMNGLSFSNDYTKIRKQWD

Secondary structure (DSSP, 8-state):
--------PPPPHHHHHHHHHHHHHTPPTT-EEEHHHHS-GGGHHHHHHHHHHHHHHHS-TTS-TTTT-EEE-TTSSEEEE---

Organism: NCBI:txid2069432

Radius of gyration: 15.01 Å; chains: 1; bounding box: 23×28×53 Å

pLDDT: mean 72.38, std 14.43, range [36.03, 86.88]